Protein AF-A0A8D0GHA4-F1 (afdb_monomer_lite)

Structure (mmCIF, N/CA/C/O backbone):
data_AF-A0A8D0GHA4-F1
#
_entry.id   AF-A0A8D0GHA4-F1
#
loop_
_atom_site.group_PDB
_atom_site.id
_atom_site.type_symbol
_atom_site.label_atom_id
_atom_site.label_alt_id
_atom_site.label_comp_id
_atom_site.label_asym_id
_atom_site.label_entity_id
_atom_site.label_seq_id
_atom_site.pdbx_PDB_ins_code
_atom_site.Cartn_x
_atom_site.Cartn_y
_atom_site.Cartn_z
_atom_site.occupancy
_atom_site.B_iso_or_equiv
_atom_site.auth_seq_id
_atom_site.auth_comp_id
_atom_site.auth_asym_id
_atom_site.auth_atom_id
_atom_site.pdbx_PDB_model_num
ATOM 1 N N . MET A 1 1 ? 14.915 -8.781 -15.111 1.00 65.56 1 MET A N 1
ATOM 2 C CA . MET A 1 1 ? 13.837 -7.849 -15.505 1.00 65.56 1 MET A CA 1
ATOM 3 C C . MET A 1 1 ? 13.885 -7.491 -16.992 1.00 65.56 1 MET A C 1
ATOM 5 O O . MET A 1 1 ? 12.969 -7.885 -17.694 1.00 65.56 1 MET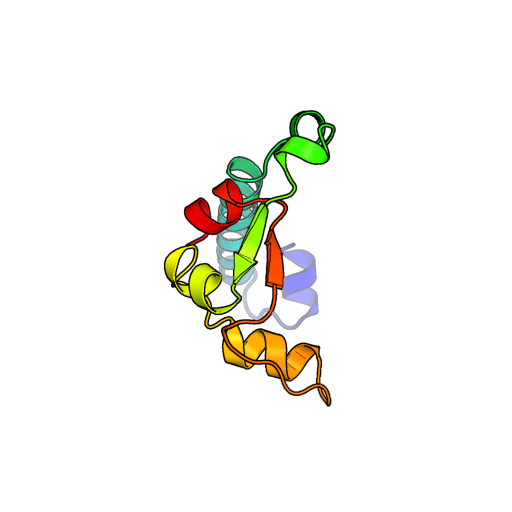 A O 1
ATOM 9 N N . VAL A 1 2 ? 14.964 -6.900 -17.528 1.00 76.75 2 VAL A N 1
ATOM 10 C CA . VAL A 1 2 ? 15.057 -6.553 -18.973 1.00 76.75 2 VAL A CA 1
ATOM 11 C C . VAL A 1 2 ? 14.881 -7.755 -19.912 1.00 76.75 2 VAL A C 1
ATOM 13 O O . VAL A 1 2 ? 14.118 -7.672 -20.863 1.00 76.75 2 VAL A O 1
ATOM 16 N N . GLN A 1 3 ? 15.492 -8.904 -19.602 1.00 77.62 3 GLN A N 1
ATOM 17 C CA . GLN A 1 3 ? 15.322 -10.127 -20.402 1.00 77.62 3 GLN A CA 1
ATOM 18 C C . GLN A 1 3 ? 13.868 -10.623 -20.463 1.00 77.62 3 GLN A C 1
ATOM 20 O O . GLN A 1 3 ? 13.438 -11.088 -21.509 1.00 77.62 3 GLN A O 1
ATOM 25 N N . LEU A 1 4 ? 13.095 -10.491 -19.376 1.00 81.62 4 LEU A N 1
ATOM 26 C CA . LEU A 1 4 ? 11.671 -10.847 -19.373 1.00 81.62 4 LEU A CA 1
ATOM 27 C C . LEU A 1 4 ? 10.852 -9.863 -20.216 1.00 81.62 4 LEU A C 1
ATOM 29 O O . LEU A 1 4 ? 9.986 -10.295 -20.964 1.00 81.62 4 LEU A O 1
ATOM 33 N N . GLY A 1 5 ? 11.166 -8.563 -20.154 1.00 78.50 5 GLY A N 1
ATOM 34 C CA . GLY A 1 5 ? 10.531 -7.553 -21.009 1.00 78.50 5 GLY A CA 1
ATOM 35 C C . GLY A 1 5 ? 10.776 -7.800 -22.500 1.00 78.50 5 GLY A C 1
ATOM 36 O O . GLY A 1 5 ? 9.847 -7.715 -23.296 1.00 78.50 5 GLY A O 1
ATOM 37 N N . MET A 1 6 ? 11.990 -8.217 -22.872 1.00 82.06 6 MET A N 1
ATOM 38 C CA . MET A 1 6 ? 12.300 -8.610 -24.253 1.00 82.06 6 MET A CA 1
ATOM 39 C C . MET A 1 6 ? 11.532 -9.870 -24.684 1.00 82.06 6 MET A C 1
ATOM 41 O O . MET A 1 6 ? 11.013 -9.925 -25.794 1.00 82.06 6 MET A O 1
ATOM 45 N N . LEU A 1 7 ? 11.405 -10.869 -23.801 1.00 82.06 7 LEU A N 1
ATOM 46 C CA . LEU A 1 7 ? 10.650 -12.101 -24.079 1.00 82.06 7 LEU A CA 1
ATOM 47 C C . LEU A 1 7 ? 9.134 -11.873 -24.213 1.00 82.06 7 LEU A C 1
ATOM 49 O O . LEU A 1 7 ? 8.458 -12.675 -24.851 1.00 82.06 7 LEU A O 1
ATOM 53 N N . LEU A 1 8 ? 8.607 -10.791 -23.637 1.00 82.31 8 LEU A N 1
ATOM 54 C CA . LEU A 1 8 ? 7.196 -10.399 -23.714 1.00 82.31 8 LEU A CA 1
ATOM 55 C C . LEU A 1 8 ? 6.886 -9.453 -24.892 1.00 82.31 8 LEU A C 1
ATOM 57 O O . LEU A 1 8 ? 5.776 -8.934 -24.970 1.00 82.31 8 LEU A O 1
ATOM 61 N N . GLY A 1 9 ? 7.836 -9.246 -25.813 1.00 79.19 9 GLY A N 1
ATOM 62 C CA . GLY A 1 9 ? 7.635 -8.432 -27.018 1.00 79.19 9 GLY A CA 1
ATOM 63 C C . GLY A 1 9 ? 8.180 -7.005 -26.935 1.00 79.19 9 GLY A C 1
ATOM 64 O O . GLY A 1 9 ? 7.702 -6.137 -27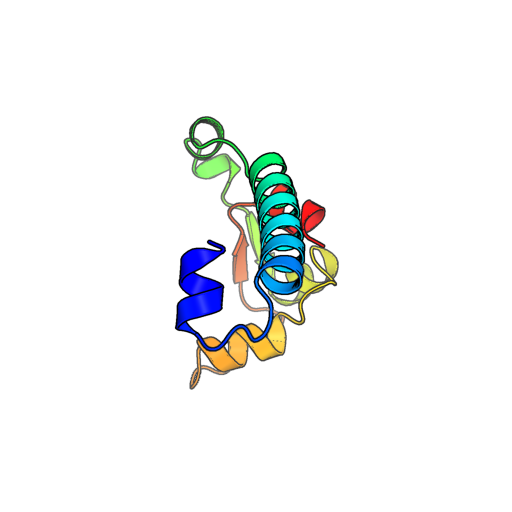.657 1.00 79.19 9 GLY A O 1
ATOM 65 N N . GLY A 1 10 ? 9.164 -6.739 -26.071 1.00 76.31 10 GLY A N 1
ATOM 66 C CA . GLY A 1 10 ? 9.867 -5.455 -26.052 1.00 76.31 10 GLY A CA 1
ATOM 67 C C . GLY A 1 10 ? 10.587 -5.183 -27.377 1.00 76.31 10 GLY A C 1
ATOM 68 O O . GLY A 1 10 ? 11.503 -5.916 -27.744 1.00 76.31 10 GLY A O 1
ATOM 69 N N . GLU A 1 11 ? 10.172 -4.132 -28.088 1.00 69.81 11 GLU A N 1
ATOM 70 C CA . GLU A 1 11 ? 10.712 -3.768 -29.409 1.00 69.81 11 GLU A CA 1
ATOM 71 C C . GLU A 1 11 ? 12.153 -3.226 -29.333 1.00 69.81 11 GLU A C 1
ATOM 73 O O . GLU A 1 11 ? 12.951 -3.487 -30.229 1.00 69.81 11 GLU A O 1
ATOM 78 N N . ASP A 1 12 ? 12.509 -2.544 -28.236 1.00 80.12 12 ASP A N 1
ATOM 79 C CA . ASP A 1 12 ? 13.819 -1.918 -28.023 1.00 80.12 12 ASP A CA 1
ATOM 80 C C . ASP A 1 12 ? 14.404 -2.264 -26.640 1.00 80.12 12 ASP A C 1
ATOM 82 O O . ASP A 1 12 ? 13.787 -2.039 -25.592 1.00 80.12 12 ASP A O 1
ATOM 86 N N . GLU A 1 13 ? 15.651 -2.748 -26.603 1.00 78.31 13 GLU A N 1
ATOM 87 C CA . GLU A 1 13 ? 16.328 -3.105 -25.344 1.00 78.31 13 GLU A CA 1
ATOM 88 C C . GLU A 1 13 ? 16.581 -1.875 -24.458 1.00 78.31 13 GLU A C 1
ATOM 90 O O . GLU A 1 13 ? 16.450 -1.940 -23.234 1.00 78.31 13 GLU A O 1
ATOM 95 N N . ASN A 1 14 ? 16.891 -0.725 -25.065 1.00 79.94 14 ASN A N 1
ATOM 96 C CA . ASN A 1 14 ? 17.134 0.518 -24.333 1.00 79.94 14 ASN A CA 1
ATOM 97 C C . ASN A 1 14 ? 15.859 1.074 -23.685 1.00 79.94 14 ASN A C 1
ATOM 99 O O . ASN A 1 14 ? 15.908 1.499 -22.528 1.00 79.94 14 ASN A O 1
ATOM 103 N N . SER A 1 15 ? 14.719 1.037 -24.384 1.00 81.50 15 SER A N 1
ATOM 104 C CA . SER A 1 15 ? 13.439 1.493 -23.827 1.00 81.50 15 SER A CA 1
ATOM 105 C C . SER A 1 15 ? 12.965 0.547 -22.721 1.00 81.50 15 SER A C 1
ATOM 107 O O . SER A 1 15 ? 12.616 0.997 -21.627 1.00 81.50 15 SER A O 1
ATOM 109 N N . THR A 1 16 ? 13.086 -0.766 -22.945 1.00 81.75 16 THR A N 1
ATOM 110 C CA . THR A 1 16 ? 12.786 -1.798 -21.945 1.00 81.75 16 THR A CA 1
ATOM 111 C C . THR A 1 16 ? 13.676 -1.634 -20.714 1.00 81.75 16 THR A C 1
ATOM 113 O O . THR A 1 16 ? 13.194 -1.688 -19.585 1.00 81.75 16 THR A O 1
ATOM 116 N N . ARG A 1 17 ? 14.976 -1.363 -20.887 1.00 85.06 17 ARG A N 1
ATOM 117 C CA . ARG A 1 17 ? 15.895 -1.102 -19.769 1.00 85.06 17 ARG A CA 1
ATOM 118 C C . ARG A 1 17 ? 15.496 0.141 -18.976 1.00 85.06 17 ARG A C 1
ATOM 120 O O . ARG A 1 17 ? 15.579 0.109 -17.749 1.00 85.06 17 ARG A O 1
ATOM 127 N N . GLN A 1 18 ? 15.062 1.211 -19.639 1.00 86.38 18 GLN A N 1
ATOM 128 C CA . GLN A 1 18 ? 14.617 2.427 -18.959 1.00 86.38 18 GLN A CA 1
ATOM 129 C C . GLN A 1 18 ? 13.338 2.191 -18.145 1.00 86.38 18 GLN A C 1
ATOM 131 O O . GLN A 1 18 ? 13.291 2.579 -16.979 1.00 86.38 18 GLN A O 1
ATOM 136 N N . GLN A 1 19 ? 12.346 1.499 -18.712 1.00 84.19 19 GLN A N 1
ATOM 137 C CA . GLN A 1 19 ? 11.118 1.132 -17.996 1.00 84.19 19 GLN A CA 1
ATOM 138 C C . GLN A 1 19 ? 11.416 0.214 -16.805 1.00 84.19 19 GLN A C 1
ATOM 140 O O . GLN A 1 19 ? 10.957 0.462 -15.695 1.00 84.19 19 GLN A O 1
ATOM 145 N N . MET A 1 20 ? 12.270 -0.797 -16.992 1.00 85.62 20 MET A N 1
ATOM 146 C CA . MET A 1 20 ? 12.666 -1.702 -15.907 1.00 85.62 20 MET A CA 1
ATOM 147 C C . MET A 1 20 ? 13.432 -0.984 -14.795 1.00 85.62 20 MET A C 1
ATOM 149 O O . MET A 1 20 ? 13.317 -1.368 -13.634 1.00 85.62 20 MET A O 1
ATOM 153 N N . LYS A 1 21 ? 14.196 0.065 -15.124 1.00 88.44 21 LYS A N 1
ATOM 154 C CA . LYS A 1 21 ? 14.845 0.906 -14.115 1.00 88.44 21 LYS A CA 1
ATOM 155 C C . LYS A 1 21 ? 13.815 1.694 -13.303 1.00 88.44 21 LYS A C 1
ATOM 157 O O . LYS A 1 21 ? 13.914 1.707 -12.086 1.00 88.44 21 LYS A O 1
ATOM 162 N N . GLN A 1 22 ? 12.806 2.275 -13.951 1.00 88.69 22 GLN A N 1
ATOM 163 C CA . GLN A 1 22 ? 11.724 2.979 -13.251 1.00 88.69 22 GLN A CA 1
ATOM 164 C C . GLN A 1 22 ? 10.929 2.046 -12.329 1.00 88.69 22 GLN A C 1
ATOM 166 O O . GLN A 1 22 ? 10.619 2.429 -11.205 1.00 88.69 22 GLN A O 1
ATOM 171 N N . ILE A 1 23 ? 10.652 0.815 -12.773 1.00 88.56 23 ILE A N 1
ATOM 172 C CA . ILE A 1 23 ? 10.003 -0.208 -11.940 1.00 88.56 23 ILE A CA 1
ATOM 173 C C . ILE A 1 23 ? 10.873 -0.537 -10.726 1.00 88.56 23 ILE A C 1
ATOM 175 O O . ILE A 1 23 ? 10.364 -0.573 -9.613 1.00 88.56 23 ILE A O 1
ATOM 179 N N . LEU A 1 24 ? 12.182 -0.724 -10.920 1.00 89.12 24 LEU A N 1
ATOM 180 C CA . LEU A 1 24 ? 13.106 -1.014 -9.823 1.00 89.12 24 LEU A CA 1
ATOM 181 C C . LEU A 1 24 ? 13.187 0.144 -8.818 1.00 89.12 24 LEU A C 1
ATOM 183 O O . LEU A 1 24 ? 13.201 -0.089 -7.612 1.00 89.12 24 LEU A O 1
ATOM 187 N N . ASP A 1 25 ? 13.233 1.386 -9.299 1.00 90.56 25 ASP A N 1
ATOM 188 C CA . ASP A 1 25 ? 13.261 2.571 -8.439 1.00 90.56 25 ASP A CA 1
ATOM 189 C C . ASP A 1 25 ? 11.949 2.677 -7.632 1.00 90.56 25 ASP A C 1
ATOM 191 O O . ASP A 1 25 ? 11.978 2.952 -6.431 1.00 90.56 25 ASP A O 1
ATOM 195 N N . PHE A 1 26 ? 10.807 2.368 -8.256 1.00 87.44 26 PHE A N 1
ATOM 196 C CA . PHE A 1 26 ? 9.502 2.309 -7.591 1.00 87.44 26 PHE A CA 1
ATOM 197 C C . PHE A 1 26 ? 9.407 1.165 -6.567 1.00 87.44 26 PHE A C 1
ATOM 199 O O . PHE A 1 26 ? 8.980 1.393 -5.436 1.00 87.44 26 PHE A O 1
ATOM 206 N N . GLU A 1 27 ? 9.867 -0.042 -6.904 1.00 86.94 27 GLU A N 1
ATOM 207 C CA . GLU A 1 27 ? 9.969 -1.167 -5.961 1.00 86.94 27 GLU A CA 1
ATOM 208 C C . GLU A 1 27 ? 10.900 -0.841 -4.790 1.00 86.94 27 GLU A C 1
ATOM 210 O O . GLU A 1 27 ? 10.620 -1.212 -3.654 1.00 86.94 27 GLU A O 1
ATOM 215 N N . THR A 1 28 ? 11.988 -0.113 -5.042 1.00 87.94 28 THR A N 1
ATOM 216 C CA . THR A 1 28 ? 12.920 0.321 -3.994 1.00 87.94 28 THR A CA 1
ATOM 217 C C . THR A 1 28 ? 12.261 1.332 -3.058 1.00 87.94 28 THR A C 1
ATOM 219 O O . THR A 1 28 ? 12.416 1.236 -1.839 1.00 87.94 28 THR A O 1
ATOM 222 N N . ALA A 1 29 ? 11.489 2.275 -3.604 1.00 87.00 29 ALA A N 1
ATOM 223 C CA . ALA A 1 29 ? 10.700 3.210 -2.808 1.00 87.00 29 ALA A CA 1
ATOM 224 C C . ALA A 1 29 ? 9.656 2.471 -1.953 1.00 87.00 29 ALA A C 1
ATOM 226 O O . ALA A 1 29 ? 9.580 2.714 -0.749 1.00 87.00 29 ALA A O 1
ATOM 227 N N . LEU A 1 30 ? 8.936 1.509 -2.543 1.00 84.06 30 LEU A N 1
ATOM 228 C CA . LEU A 1 30 ? 8.002 0.624 -1.837 1.00 84.06 30 LEU A CA 1
ATOM 229 C C . LEU A 1 30 ? 8.698 -0.182 -0.730 1.00 84.06 30 LEU A C 1
ATOM 231 O O . LEU A 1 30 ? 8.184 -0.294 0.383 1.00 84.06 30 LEU A O 1
ATOM 235 N N . ALA A 1 31 ? 9.886 -0.722 -0.994 1.00 83.19 31 ALA A N 1
ATOM 236 C CA . ALA A 1 31 ? 10.656 -1.470 -0.007 1.00 83.19 31 ALA A CA 1
ATOM 237 C C . ALA A 1 31 ? 11.097 -0.588 1.172 1.00 83.19 31 ALA A C 1
ATOM 239 O O . ALA A 1 31 ? 11.097 -1.055 2.308 1.00 83.19 31 ALA A O 1
ATOM 240 N N . ASN A 1 32 ? 11.420 0.684 0.927 1.00 83.75 32 ASN A N 1
ATOM 241 C CA . ASN A 1 32 ? 11.833 1.627 1.969 1.00 83.75 32 ASN A CA 1
ATOM 242 C C . ASN A 1 32 ? 10.687 1.995 2.928 1.00 83.75 32 ASN A C 1
ATOM 244 O O . ASN A 1 32 ? 10.904 2.133 4.130 1.00 83.75 32 ASN A O 1
ATOM 248 N N . ILE A 1 33 ? 9.463 2.117 2.409 1.00 80.94 33 ILE A N 1
ATOM 249 C CA . ILE A 1 33 ? 8.265 2.380 3.225 1.00 80.94 33 ILE A CA 1
ATOM 250 C C . ILE A 1 33 ? 7.700 1.103 3.868 1.00 80.94 33 ILE A C 1
ATOM 252 O O . ILE A 1 33 ? 6.850 1.160 4.757 1.00 80.94 33 ILE A O 1
ATOM 256 N N . THR A 1 34 ? 8.160 -0.077 3.436 1.00 76.44 34 THR A N 1
ATOM 257 C CA . THR A 1 34 ? 7.703 -1.350 3.995 1.00 76.44 34 THR A CA 1
ATOM 258 C C . THR A 1 34 ? 8.290 -1.551 5.388 1.00 76.44 34 THR A C 1
ATOM 260 O O . THR A 1 34 ? 9.502 -1.623 5.580 1.00 76.44 34 THR A O 1
ATOM 263 N N . THR A 1 35 ? 7.421 -1.708 6.384 1.00 68.12 35 THR A N 1
ATOM 264 C CA . THR A 1 35 ? 7.850 -1.942 7.764 1.00 68.12 35 THR A CA 1
ATOM 265 C C . THR A 1 35 ? 8.614 -3.273 7.880 1.00 68.12 35 THR A C 1
ATOM 267 O O . THR A 1 35 ? 8.092 -4.307 7.442 1.00 68.12 35 THR A O 1
ATOM 270 N N . PRO A 1 36 ? 9.819 -3.296 8.488 1.00 69.50 36 PRO A N 1
ATOM 271 C CA . PRO A 1 36 ? 10.586 -4.524 8.663 1.00 69.50 36 PRO A CA 1
ATOM 272 C C . PRO A 1 36 ? 9.819 -5.548 9.502 1.00 69.50 36 PRO A C 1
ATOM 274 O O . PRO A 1 36 ? 9.089 -5.203 10.433 1.00 69.50 36 PRO A O 1
ATOM 277 N N . GLN A 1 37 ? 10.018 -6.828 9.182 1.00 62.41 37 GLN A N 1
ATOM 278 C CA . GLN A 1 37 ? 9.281 -7.953 9.768 1.00 62.41 37 GLN A CA 1
ATOM 279 C C . GLN A 1 37 ? 9.379 -8.018 11.302 1.00 62.41 37 GLN A C 1
ATOM 281 O O . GLN A 1 37 ? 8.460 -8.502 11.954 1.00 62.41 37 GLN A O 1
ATOM 286 N N . GLU A 1 38 ? 10.451 -7.486 11.890 1.00 61.59 38 GLU A N 1
ATOM 287 C CA . GLU A 1 38 ? 10.631 -7.397 13.344 1.00 61.59 38 GLU A CA 1
ATOM 288 C C . GLU A 1 38 ? 9.554 -6.548 14.026 1.00 61.59 38 GLU A C 1
ATOM 290 O O . GLU A 1 38 ? 9.055 -6.935 15.078 1.00 61.59 38 GLU A O 1
ATOM 295 N N . LYS A 1 39 ? 9.126 -5.446 13.398 1.00 60.44 39 LYS A N 1
ATOM 296 C CA . LYS A 1 39 ? 8.052 -4.579 13.911 1.00 60.44 39 LYS A CA 1
ATOM 297 C C . LYS A 1 39 ? 6.651 -5.142 13.655 1.00 60.44 39 LYS A C 1
ATOM 299 O O . LYS A 1 39 ? 5.685 -4.640 14.210 1.00 60.44 39 LYS A O 1
ATOM 304 N N . ARG A 1 40 ? 6.534 -6.192 12.832 1.00 62.59 40 ARG A N 1
ATOM 305 C CA . ARG A 1 40 ? 5.280 -6.930 12.595 1.00 62.59 40 ARG A CA 1
ATOM 306 C C . ARG A 1 40 ? 5.055 -8.068 13.598 1.00 62.59 40 ARG A C 1
ATOM 308 O O . ARG A 1 40 ? 4.097 -8.813 13.441 1.00 62.59 40 ARG A O 1
ATOM 315 N N . ARG A 1 41 ? 5.944 -8.245 14.586 1.00 61.59 41 ARG A N 1
ATOM 316 C CA . ARG A 1 41 ? 5.817 -9.303 15.603 1.00 61.59 41 ARG A CA 1
ATOM 317 C C . ARG A 1 41 ? 4.791 -8.991 16.691 1.00 61.59 41 ARG A C 1
ATOM 319 O O . ARG A 1 41 ? 4.245 -9.931 17.255 1.00 61.59 41 ARG A O 1
ATOM 326 N N . ASP A 1 42 ? 4.524 -7.717 16.967 1.00 65.56 42 ASP A N 1
ATOM 327 C CA . ASP A 1 42 ? 3.515 -7.323 17.950 1.00 65.56 42 ASP A CA 1
ATOM 328 C C . ASP A 1 42 ? 2.135 -7.248 17.292 1.00 65.56 42 ASP A C 1
ATOM 330 O O . ASP A 1 42 ? 1.716 -6.201 16.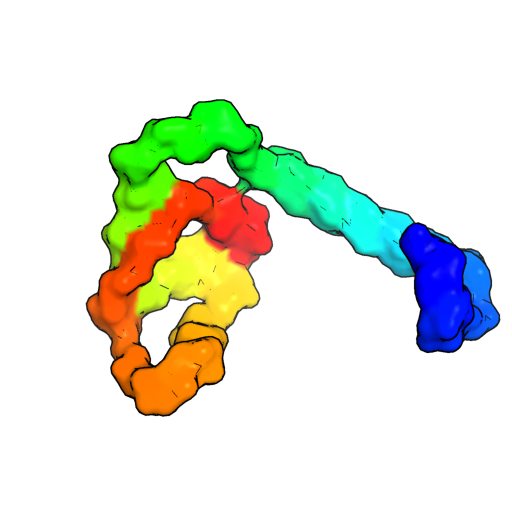797 1.00 65.56 42 ASP A O 1
ATOM 334 N N . GLU A 1 43 ? 1.427 -8.380 17.292 1.00 60.56 43 GLU A N 1
ATOM 335 C CA . GLU A 1 43 ? 0.088 -8.527 16.703 1.00 60.56 43 GLU A CA 1
ATOM 336 C C . GLU A 1 43 ? -0.940 -7.538 17.283 1.00 60.56 43 GLU A C 1
ATOM 338 O O . GLU A 1 43 ? -1.802 -7.063 16.547 1.00 60.56 43 GLU A O 1
ATOM 343 N N . GLU A 1 44 ? -0.819 -7.156 18.561 1.00 60.94 44 GLU A N 1
ATOM 344 C CA . GLU A 1 44 ? -1.684 -6.137 19.180 1.00 60.94 44 GLU A CA 1
ATOM 345 C C . GLU A 1 44 ? -1.427 -4.722 18.644 1.00 60.94 44 GLU A C 1
ATOM 347 O O . GLU A 1 44 ? -2.355 -3.918 18.570 1.00 60.94 44 GLU A O 1
ATOM 352 N N . VAL A 1 45 ? -0.189 -4.406 18.250 1.00 63.66 45 VAL A N 1
ATOM 353 C CA . VAL A 1 45 ? 0.187 -3.060 17.785 1.00 63.66 45 VAL A CA 1
ATOM 354 C C . VAL A 1 45 ? -0.200 -2.860 16.326 1.00 63.66 45 VAL A C 1
ATOM 356 O O . VAL A 1 45 ? -0.582 -1.758 15.948 1.00 63.66 45 VAL A O 1
ATOM 359 N N . ILE A 1 46 ? -0.145 -3.920 15.517 1.00 71.38 46 ILE A N 1
ATOM 360 C CA . ILE A 1 46 ? -0.514 -3.871 14.097 1.00 71.38 46 ILE A CA 1
ATOM 361 C C . ILE A 1 46 ? -2.019 -4.046 13.863 1.00 71.38 46 ILE A C 1
ATOM 363 O O . ILE A 1 46 ? -2.492 -3.794 12.762 1.00 71.38 46 ILE A O 1
ATOM 367 N N . TYR A 1 47 ? -2.804 -4.480 14.852 1.00 77.88 47 TYR A N 1
ATOM 368 C CA . TYR A 1 47 ? -4.241 -4.686 14.671 1.00 77.88 47 TYR A CA 1
ATOM 369 C C . TYR A 1 47 ? -5.015 -3.360 14.741 1.00 77.88 47 TYR A C 1
ATOM 371 O O . TYR A 1 47 ? -5.510 -2.950 15.793 1.00 77.88 47 TYR A O 1
ATOM 379 N N . HIS A 1 48 ? -5.175 -2.685 13.600 1.00 78.94 48 HIS A N 1
ATOM 380 C CA . HIS A 1 48 ? -5.998 -1.477 13.510 1.00 78.94 48 HIS A CA 1
ATOM 381 C C . HIS A 1 48 ? -7.334 -1.766 12.833 1.00 78.94 48 HIS A C 1
ATOM 383 O O . HIS A 1 48 ? -7.440 -1.791 11.609 1.00 78.94 48 HIS A O 1
ATOM 389 N N . LYS A 1 49 ? -8.379 -1.966 13.638 1.00 81.12 49 LYS A N 1
ATOM 390 C CA . LYS A 1 49 ? -9.752 -2.101 13.142 1.00 81.12 49 LYS A CA 1
ATOM 391 C C . LYS A 1 49 ? -10.346 -0.716 12.862 1.00 81.12 49 LYS A C 1
ATOM 393 O O . LYS A 1 49 ? -10.450 0.092 13.782 1.00 81.12 49 LYS A O 1
ATOM 398 N N . MET A 1 50 ? -10.752 -0.458 11.624 1.00 83.12 50 MET A N 1
ATOM 399 C CA . MET A 1 50 ? -11.403 0.787 11.188 1.00 83.12 50 MET A CA 1
ATOM 400 C C . MET A 1 50 ? -12.556 0.489 10.227 1.00 83.12 50 MET A C 1
ATOM 402 O O . MET A 1 50 ? -12.684 -0.642 9.759 1.00 83.12 50 MET A O 1
ATOM 406 N N . ALA A 1 51 ? -13.427 1.461 9.965 1.00 86.44 51 ALA A N 1
ATOM 407 C CA . ALA A 1 51 ? -14.492 1.267 8.987 1.00 86.44 51 ALA A CA 1
ATOM 408 C C . ALA A 1 51 ? -13.924 1.310 7.558 1.00 86.44 51 ALA A C 1
ATOM 410 O O . ALA A 1 51 ? -12.946 2.012 7.293 1.00 86.44 51 ALA A O 1
ATOM 411 N N . ALA A 1 52 ? -14.553 0.607 6.615 1.00 81.88 52 ALA A N 1
ATOM 412 C CA . ALA A 1 52 ? -14.173 0.657 5.203 1.00 81.88 52 ALA A CA 1
ATOM 413 C C . ALA A 1 52 ? -14.212 2.091 4.631 1.00 81.88 52 ALA A C 1
ATOM 415 O O . ALA A 1 52 ? -13.391 2.440 3.787 1.00 81.88 52 ALA A O 1
ATOM 416 N N . GLY A 1 53 ? -15.103 2.950 5.137 1.00 81.12 53 GLY A N 1
ATOM 417 C CA . GLY A 1 53 ? -15.128 4.377 4.802 1.00 81.12 53 GLY A CA 1
ATOM 418 C C . GLY A 1 53 ? -13.894 5.154 5.284 1.00 81.12 53 GLY A C 1
ATOM 419 O O . GLY A 1 53 ? -13.448 6.079 4.605 1.00 81.12 53 GLY A O 1
ATOM 420 N N . ASP A 1 54 ? -13.282 4.753 6.403 1.00 83.88 54 ASP A N 1
ATOM 421 C CA . ASP A 1 54 ? -12.089 5.414 6.948 1.00 83.88 54 ASP A CA 1
ATOM 422 C C . ASP A 1 54 ? -10.827 5.097 6.134 1.00 83.88 54 ASP A C 1
ATOM 424 O O . ASP A 1 54 ? -9.913 5.922 6.073 1.00 83.88 54 ASP A O 1
ATOM 428 N N . LEU A 1 55 ? -10.789 3.949 5.442 1.00 83.56 55 LEU A N 1
ATOM 429 C CA . LEU A 1 55 ? -9.697 3.602 4.521 1.00 83.56 55 LEU A CA 1
ATOM 430 C C . LEU A 1 55 ? -9.522 4.646 3.417 1.00 83.56 55 LEU A C 1
ATOM 432 O O . LEU A 1 55 ? -8.395 4.952 3.035 1.00 83.56 55 LEU A O 1
ATOM 436 N N . LYS A 1 56 ? -10.626 5.234 2.942 1.00 80.44 56 LYS A N 1
ATOM 437 C CA . LYS A 1 56 ? -10.596 6.296 1.931 1.00 80.44 56 LYS A CA 1
ATOM 438 C C . LYS A 1 56 ? -9.910 7.564 2.440 1.00 80.44 56 LYS A C 1
ATOM 440 O O . LYS A 1 56 ? -9.231 8.235 1.671 1.00 80.44 56 LYS A O 1
ATOM 445 N N . ASN A 1 57 ? -10.069 7.884 3.725 1.00 83.12 57 ASN A N 1
ATOM 446 C CA . ASN A 1 57 ? -9.376 9.016 4.342 1.00 83.12 57 ASN A CA 1
ATOM 447 C C . ASN A 1 57 ? -7.888 8.721 4.541 1.00 83.12 57 ASN A C 1
ATOM 449 O O . ASN A 1 57 ? -7.066 9.630 4.479 1.00 83.12 57 ASN A O 1
ATOM 453 N N . LEU A 1 58 ? -7.559 7.455 4.798 1.00 82.38 58 LEU A N 1
ATOM 454 C CA . LEU A 1 58 ? -6.201 7.015 5.077 1.00 82.38 58 LEU A CA 1
ATOM 455 C C . LEU A 1 58 ? -5.337 6.893 3.818 1.00 82.38 58 LEU A C 1
ATOM 457 O O . LEU A 1 58 ? -4.165 7.254 3.828 1.00 82.38 58 LEU A O 1
ATOM 461 N N . SER A 1 59 ? -5.920 6.373 2.743 1.00 83.19 59 SER A N 1
ATOM 462 C CA . SER A 1 59 ? -5.260 6.202 1.455 1.00 83.19 59 SER A CA 1
ATOM 463 C C . SER A 1 59 ? -6.218 6.619 0.337 1.00 83.19 59 SER A C 1
ATOM 465 O O . SER A 1 59 ? -6.905 5.765 -0.236 1.00 83.19 59 SER A O 1
ATOM 467 N N . PRO A 1 60 ? -6.314 7.931 0.038 1.00 84.50 60 PRO A N 1
ATOM 468 C CA . PRO A 1 60 ? -7.156 8.448 -1.041 1.00 84.50 60 PRO A CA 1
ATOM 469 C C . PRO A 1 60 ? -6.691 8.038 -2.445 1.00 84.50 60 PRO A C 1
ATOM 471 O O . PRO A 1 60 ? -7.452 8.203 -3.398 1.00 84.50 60 PRO A O 1
ATOM 474 N N . ALA A 1 61 ? -5.471 7.509 -2.596 1.00 82.62 61 ALA A N 1
ATOM 475 C CA . ALA A 1 61 ? -4.955 7.028 -3.879 1.00 82.62 61 ALA A CA 1
ATOM 476 C C . ALA A 1 61 ? -5.742 5.835 -4.454 1.00 82.62 61 ALA A C 1
ATOM 478 O O . ALA A 1 61 ? -5.706 5.605 -5.664 1.00 82.62 61 ALA A O 1
ATOM 479 N N . VAL A 1 62 ? -6.455 5.080 -3.610 1.00 82.62 62 VAL A N 1
ATOM 480 C CA . VAL A 1 62 ? -7.224 3.894 -4.009 1.00 82.62 62 VAL A CA 1
ATOM 481 C C . VAL A 1 62 ? -8.697 4.080 -3.659 1.00 82.62 62 VAL A C 1
ATOM 483 O O . VAL A 1 62 ? -9.045 4.483 -2.551 1.00 82.62 62 VAL A O 1
ATOM 486 N N . ASP A 1 63 ? -9.584 3.730 -4.593 1.00 84.44 63 ASP A N 1
ATOM 487 C CA . ASP A 1 63 ? -11.015 3.642 -4.305 1.00 84.44 63 ASP A CA 1
ATOM 488 C C . ASP A 1 63 ? -11.348 2.263 -3.714 1.00 84.44 63 ASP A C 1
ATOM 490 O O . ASP A 1 63 ? -11.503 1.262 -4.422 1.00 84.44 63 ASP A O 1
ATOM 494 N N . TRP A 1 64 ? -11.395 2.204 -2.383 1.00 85.75 64 TRP A N 1
ATOM 495 C CA . TRP A 1 64 ? -11.529 0.955 -1.633 1.00 85.75 64 TRP A CA 1
ATOM 496 C C . TRP A 1 64 ? -12.897 0.288 -1.802 1.00 85.75 64 TRP A C 1
ATOM 498 O O . TRP A 1 64 ? -12.960 -0.937 -1.862 1.00 85.75 64 TRP A O 1
ATOM 508 N N . MET A 1 65 ? -13.992 1.046 -1.922 1.00 84.81 65 MET A N 1
ATOM 509 C CA . MET A 1 65 ? -15.341 0.463 -1.992 1.00 84.81 65 MET A CA 1
ATOM 510 C C . MET A 1 65 ? -15.559 -0.383 -3.260 1.00 84.81 65 MET A C 1
ATOM 512 O O . MET A 1 65 ? -15.948 -1.550 -3.129 1.00 84.81 65 MET A O 1
ATOM 516 N N . PRO A 1 66 ? -15.252 0.108 -4.479 1.00 86.75 66 PRO A N 1
ATOM 517 C CA . PRO A 1 66 ? -15.304 -0.714 -5.687 1.00 86.75 66 PRO A CA 1
ATOM 518 C C . PRO A 1 66 ? -14.327 -1.892 -5.640 1.00 86.75 66 PRO A C 1
ATOM 520 O O . PRO A 1 66 ? -14.668 -2.992 -6.079 1.00 86.75 66 PRO A O 1
ATOM 523 N N . PHE A 1 67 ? -13.126 -1.678 -5.090 1.00 86.88 67 PHE A N 1
ATO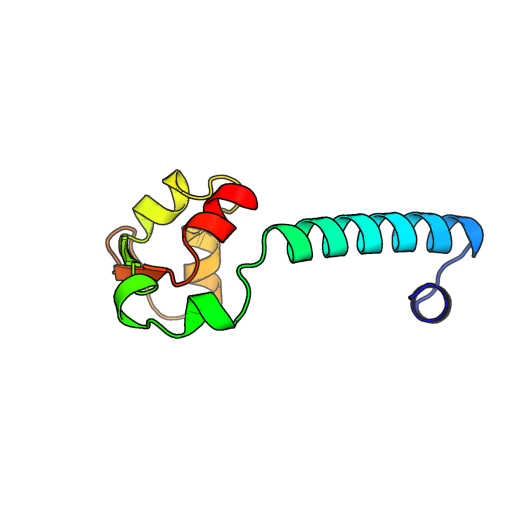M 524 C CA . PHE A 1 67 ? -12.098 -2.712 -4.989 1.00 86.88 67 PHE A CA 1
ATOM 525 C C . PHE A 1 67 ? -12.556 -3.884 -4.113 1.00 86.88 67 PHE A C 1
ATOM 527 O O . PHE A 1 67 ? -12.529 -5.037 -4.549 1.00 86.88 67 PHE A O 1
ATOM 534 N N . LEU A 1 68 ? -13.048 -3.588 -2.908 1.00 85.75 68 LEU A N 1
ATOM 535 C CA . LEU A 1 68 ? -13.550 -4.588 -1.971 1.00 85.75 68 LEU A CA 1
ATOM 536 C C . LEU A 1 68 ? -14.799 -5.286 -2.526 1.00 85.75 68 LEU A C 1
ATOM 538 O O . LEU A 1 68 ? -14.860 -6.511 -2.519 1.00 85.75 68 LEU A O 1
ATOM 542 N N . THR A 1 69 ? -15.750 -4.538 -3.092 1.00 85.94 69 THR A N 1
ATOM 543 C CA . THR A 1 69 ? -16.973 -5.117 -3.682 1.00 85.94 69 THR A CA 1
ATOM 544 C C . THR A 1 69 ? -16.657 -6.089 -4.823 1.00 85.94 69 THR A C 1
ATOM 546 O O . THR A 1 69 ? -17.286 -7.138 -4.941 1.00 85.94 69 THR A O 1
ATOM 549 N N . THR A 1 70 ? -15.649 -5.781 -5.644 1.00 86.88 70 THR A N 1
ATOM 550 C CA . THR A 1 70 ? -15.225 -6.662 -6.744 1.00 86.88 70 THR A CA 1
ATOM 551 C C . THR A 1 70 ? -14.519 -7.913 -6.221 1.00 86.88 70 THR A C 1
ATOM 553 O O . THR A 1 70 ? -14.786 -9.014 -6.696 1.00 86.88 70 THR A O 1
ATOM 556 N N . MET A 1 71 ? -13.637 -7.761 -5.229 1.00 87.19 71 MET A N 1
ATOM 557 C CA . MET A 1 71 ? -12.871 -8.872 -4.650 1.00 87.19 71 MET A CA 1
ATOM 558 C C . MET A 1 71 ? -13.735 -9.841 -3.836 1.00 87.19 71 MET A C 1
ATOM 560 O O . MET A 1 71 ? -13.479 -11.043 -3.849 1.00 87.19 71 MET A O 1
ATOM 564 N N . PHE A 1 72 ? -14.749 -9.331 -3.136 1.00 85.12 72 PHE A N 1
ATOM 565 C CA . PHE A 1 72 ? -15.624 -10.121 -2.265 1.00 85.12 72 PHE A CA 1
ATOM 566 C C . PHE A 1 72 ? -16.965 -10.486 -2.907 1.00 85.12 72 PHE A C 1
ATOM 568 O O . PHE A 1 72 ? -17.847 -11.002 -2.221 1.00 85.12 72 PHE A O 1
ATOM 575 N N . TYR A 1 73 ? -17.133 -10.269 -4.215 1.00 84.56 73 TYR A N 1
ATOM 576 C CA . TYR A 1 73 ? -18.345 -10.671 -4.924 1.00 84.56 73 TYR A CA 1
ATOM 577 C C . TYR A 1 73 ? -18.650 -12.167 -4.686 1.00 84.56 73 TYR A C 1
ATOM 579 O O . TYR A 1 73 ? -17.762 -13.003 -4.885 1.00 84.56 73 TYR A O 1
ATOM 587 N N . PRO A 1 74 ? -19.885 -12.537 -4.276 1.00 86.06 74 PRO A N 1
ATOM 588 C CA . PRO A 1 74 ? -21.128 -11.750 -4.314 1.00 86.06 74 PRO A CA 1
ATOM 589 C C . PRO A 1 74 ? -21.571 -11.101 -2.984 1.00 86.06 74 PRO A C 1
ATOM 591 O O . PRO A 1 74 ? -22.756 -10.825 -2.814 1.00 86.06 74 PRO A O 1
ATOM 594 N N . VAL A 1 75 ? -20.676 -10.881 -2.021 1.00 84.62 75 VAL A N 1
ATOM 595 C CA . VAL A 1 75 ? -21.025 -10.258 -0.732 1.00 84.62 75 VAL A CA 1
ATOM 596 C C . VAL A 1 75 ? -21.267 -8.756 -0.911 1.00 84.62 75 VAL A C 1
ATOM 598 O O . VAL A 1 75 ? -20.410 -8.041 -1.427 1.00 84.62 75 VAL A O 1
ATOM 601 N N . GLU A 1 76 ? -22.426 -8.269 -0.462 1.00 79.50 76 GLU A N 1
ATOM 602 C CA . GLU A 1 76 ? -22.712 -6.832 -0.398 1.00 79.50 76 GLU A CA 1
ATOM 603 C C . GLU A 1 76 ? -21.944 -6.204 0.770 1.00 79.50 76 GLU A C 1
ATOM 605 O O . GLU A 1 76 ? -22.157 -6.552 1.932 1.00 79.50 76 GLU A O 1
ATOM 610 N N . LEU A 1 77 ? -21.035 -5.284 0.448 1.00 81.88 77 LEU A N 1
ATOM 611 C CA . LEU A 1 77 ? -20.207 -4.566 1.413 1.00 81.88 77 LEU A CA 1
ATOM 612 C C . LEU A 1 77 ? -20.658 -3.110 1.520 1.00 81.88 77 LEU A C 1
ATOM 614 O O . LEU A 1 77 ? -20.913 -2.451 0.514 1.00 81.88 77 LEU A O 1
ATOM 618 N N . ASN A 1 78 ? -20.693 -2.598 2.750 1.00 82.25 78 ASN A N 1
ATOM 619 C CA . ASN A 1 78 ? -21.040 -1.212 3.058 1.00 82.25 78 ASN A CA 1
ATOM 620 C C . ASN A 1 78 ? -19.842 -0.463 3.658 1.00 82.25 78 ASN A C 1
ATOM 622 O O . ASN A 1 78 ? -18.916 -1.066 4.196 1.00 82.25 78 ASN A O 1
ATOM 626 N N . GLU A 1 79 ? -19.886 0.871 3.645 1.00 79.50 79 GLU A N 1
ATOM 627 C CA . GLU A 1 79 ? -18.817 1.726 4.193 1.00 79.50 79 GLU A CA 1
ATOM 628 C C . GLU A 1 79 ? -18.602 1.550 5.709 1.00 79.50 79 GLU A C 1
ATOM 630 O O . GLU A 1 79 ? -17.550 1.906 6.236 1.00 79.50 79 GLU A O 1
ATOM 635 N N . SER A 1 80 ? -19.579 0.982 6.422 1.00 82.31 80 SER A N 1
ATOM 636 C CA . SER A 1 80 ? -19.486 0.671 7.856 1.00 82.31 80 SER A CA 1
ATOM 637 C C . SER A 1 80 ? -18.822 -0.675 8.160 1.00 82.31 80 SER A C 1
ATOM 639 O O . SER A 1 80 ? -18.709 -1.032 9.334 1.00 82.31 80 SER A O 1
ATOM 641 N N . GLU A 1 81 ? -18.408 -1.434 7.142 1.00 84.19 81 GLU A N 1
ATOM 642 C CA . GLU A 1 81 ? -17.806 -2.749 7.354 1.00 84.19 81 GLU A CA 1
ATOM 643 C C . GLU A 1 81 ? -16.472 -2.613 8.106 1.00 84.19 81 GLU A C 1
ATOM 645 O O . GLU A 1 81 ? -15.633 -1.786 7.729 1.00 84.19 81 GLU A O 1
ATOM 650 N N . PRO A 1 82 ? -16.243 -3.394 9.174 1.00 84.69 82 PRO A N 1
ATOM 651 C CA . PRO A 1 82 ? -14.977 -3.370 9.879 1.00 84.69 82 PRO A CA 1
ATOM 652 C C . PRO A 1 82 ? -13.858 -4.015 9.058 1.00 84.69 82 PRO A C 1
ATOM 654 O O . PRO A 1 82 ? -13.855 -5.223 8.828 1.00 84.69 82 PRO A O 1
ATOM 657 N N . VAL A 1 83 ? -12.838 -3.230 8.725 1.00 84.75 83 VAL A N 1
ATOM 658 C CA . VAL A 1 83 ? -11.611 -3.704 8.084 1.00 84.75 83 VAL A CA 1
ATOM 659 C C . VAL A 1 83 ? -10.454 -3.634 9.071 1.00 84.75 83 VAL A C 1
ATOM 661 O O . VAL A 1 83 ? -10.289 -2.659 9.805 1.00 84.75 83 VAL A O 1
ATOM 664 N N . VAL A 1 84 ? -9.645 -4.691 9.101 1.00 85.12 84 VAL A N 1
ATOM 665 C CA . VAL A 1 84 ? -8.414 -4.740 9.892 1.00 85.12 84 VAL A CA 1
ATOM 666 C C . VAL A 1 84 ? -7.247 -4.343 9.002 1.00 85.12 84 VAL A C 1
ATOM 668 O O . VAL A 1 84 ? -6.949 -5.009 8.012 1.00 85.12 84 VAL A O 1
ATOM 671 N N . VAL A 1 85 ? -6.575 -3.261 9.373 1.00 83.94 85 VAL A N 1
ATOM 672 C CA . VAL A 1 85 ? -5.411 -2.729 8.672 1.00 83.94 85 VAL A CA 1
ATOM 673 C C . VAL A 1 85 ? -4.163 -3.040 9.477 1.00 83.94 85 VAL A C 1
ATOM 675 O O . VAL A 1 85 ? -3.939 -2.455 10.530 1.00 83.94 85 VAL A O 1
ATOM 678 N N . TYR A 1 86 ? -3.325 -3.926 8.942 1.00 79.44 86 TYR A N 1
ATOM 679 C CA . TYR A 1 86 ? -2.068 -4.309 9.588 1.00 79.44 86 TYR A CA 1
ATOM 680 C C . TYR A 1 86 ? -0.939 -3.291 9.423 1.00 79.44 86 TYR A C 1
ATOM 682 O O . TYR A 1 86 ? -0.010 -3.243 10.220 1.00 79.44 86 TYR A O 1
ATOM 690 N N . ALA A 1 87 ? -0.983 -2.497 8.356 1.00 77.56 87 ALA A N 1
ATOM 691 C CA . ALA A 1 87 ? 0.102 -1.599 7.988 1.00 77.56 87 ALA A CA 1
ATOM 692 C C . ALA A 1 87 ? -0.455 -0.204 7.697 1.00 77.56 87 ALA A C 1
ATOM 694 O O . ALA A 1 87 ? -0.474 0.251 6.555 1.00 77.56 87 ALA A O 1
ATOM 695 N N . LYS A 1 88 ? -0.944 0.455 8.752 1.00 78.94 88 LYS A N 1
ATOM 696 C CA . LYS A 1 88 ? -1.547 1.788 8.662 1.00 78.94 88 LYS A CA 1
ATOM 697 C C . LYS A 1 88 ? -0.568 2.813 8.073 1.00 78.94 88 LYS A C 1
ATOM 699 O O . LYS A 1 88 ? -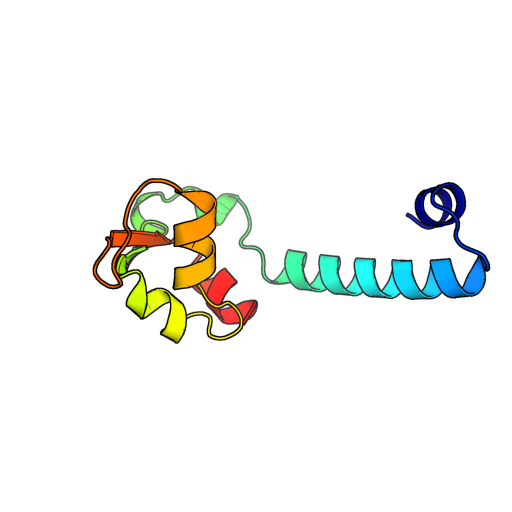0.871 3.444 7.070 1.00 78.94 88 LYS A O 1
ATOM 704 N N . GLU A 1 89 ? 0.632 2.895 8.644 1.00 77.69 89 GLU A N 1
ATOM 705 C CA . GLU A 1 89 ? 1.697 3.814 8.210 1.00 77.69 89 GLU A CA 1
ATOM 706 C C . GLU A 1 89 ? 2.139 3.562 6.763 1.00 77.69 89 GLU A C 1
ATOM 708 O O . GLU A 1 89 ? 2.448 4.496 6.033 1.00 77.69 89 GLU A O 1
ATOM 713 N N . TYR A 1 90 ? 2.139 2.299 6.328 1.00 81.00 90 TYR A N 1
ATOM 714 C CA . TYR A 1 90 ? 2.459 1.947 4.947 1.00 81.00 90 TYR A CA 1
ATOM 715 C C . TYR A 1 90 ? 1.398 2.482 3.984 1.00 81.00 90 TYR A C 1
ATOM 717 O O . TYR A 1 90 ? 1.742 3.096 2.983 1.00 81.00 90 TYR A O 1
ATOM 725 N N . LEU A 1 91 ? 0.111 2.285 4.289 1.00 79.88 91 LEU A N 1
ATOM 726 C CA . LEU A 1 91 ? -0.974 2.776 3.437 1.00 79.88 91 LEU A CA 1
ATOM 727 C C . LEU A 1 91 ? -1.033 4.310 3.384 1.00 79.88 91 LEU A C 1
ATOM 729 O O . LEU A 1 91 ? -1.360 4.852 2.331 1.00 79.88 91 LEU A O 1
ATOM 733 N N . GLU A 1 92 ? -0.671 4.992 4.475 1.00 81.12 92 GLU A N 1
ATOM 734 C CA . GLU A 1 92 ? -0.516 6.455 4.494 1.00 81.12 92 GLU A CA 1
ATOM 735 C C . GLU A 1 92 ? 0.667 6.924 3.630 1.00 81.12 92 GLU A C 1
ATOM 737 O O . GLU A 1 92 ? 0.558 7.946 2.965 1.00 81.12 92 GLU A O 1
ATOM 742 N N . GLN A 1 93 ? 1.787 6.189 3.612 1.00 79.62 93 GLN A N 1
ATOM 743 C CA . GLN A 1 93 ? 2.976 6.545 2.819 1.00 79.62 93 GLN A CA 1
ATOM 744 C C . GLN A 1 93 ? 2.889 6.147 1.339 1.00 79.62 93 GLN A C 1
ATOM 746 O O . GLN A 1 93 ? 3.603 6.715 0.515 1.00 79.62 93 GLN A O 1
ATOM 751 N N . VAL A 1 94 ? 2.069 5.145 1.005 1.00 78.88 94 VAL A N 1
ATOM 752 C CA . VAL A 1 94 ? 1.796 4.733 -0.383 1.00 78.88 94 VAL A CA 1
ATOM 753 C C . VAL A 1 94 ? 0.851 5.707 -1.084 1.00 78.88 94 VAL A C 1
ATOM 755 O O . VAL A 1 94 ? 0.891 5.801 -2.312 1.00 78.88 94 VAL A O 1
ATOM 758 N N . SER A 1 95 ? -0.023 6.372 -0.323 1.00 66.75 95 SER A N 1
ATOM 759 C CA . SER A 1 95 ? -1.016 7.297 -0.867 1.00 66.75 95 SER A CA 1
ATOM 760 C C . SER A 1 95 ? -0.444 8.652 -1.253 1.00 66.75 95 SER A C 1
ATOM 762 O O . SER A 1 95 ? -1.112 9.269 -2.115 1.00 66.75 95 SER A O 1
#

InterPro domains:
  IPR000718 Peptidase M13 [PS51885] (1-95)
  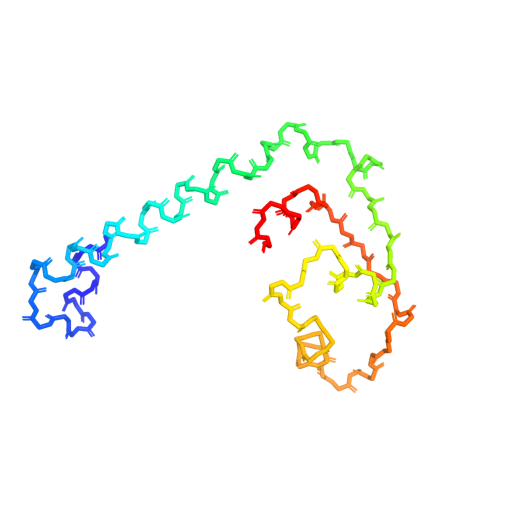IPR008753 Peptidase M13, N-terminal domain [PF05649] (2-95)
  IPR042089 Peptidase M13, domain 2 [G3DSA:1.10.1380.10] (1-95)

Foldseek 3Di:
DLVVCVVVPPPDSVVSVVVVVVVVVVVVLLVVQDDDVVVLPPVVVQWDKDFQLVLCVQAVVDDSQVVVVVVPPPDDDDRRDIDTGRRSSSSNSVD

Sequence (95 aa):
MVQLGMLLGGEDENSTRQQMKQILDFETALANITTPQEKRRDEEVIYHKMAAGDLKNLSPAVDWMPFLTTMFYPVELNESEPVVVYAKEYLEQVS

Radius of gyration: 18.04 Å; chains: 1; bounding box: 40×21×49 Å

Secondary structure (DSSP, 8-state):
-HHHHHHTT-S-HHHHHHHHHHHHHHHHHHHHHSPPGGGGS-HHHH-EEEEHHHHHHH-TTS-HHHHHHHHTTTS---TT-EEEES-HHHHHHH-

Organism: Sphenodon punctatus (NCBI:txid8508)

pLDDT: mean 80.07, std 7.46, range [60.44, 90.56]